Protein AF-A0A964T1A1-F1 (afdb_monomer)

Structure (mmCIF, N/CA/C/O backbone):
data_AF-A0A964T1A1-F1
#
_entry.id   AF-A0A964T1A1-F1
#
loop_
_atom_site.group_PDB
_atom_site.id
_atom_site.type_symbol
_atom_site.label_atom_id
_atom_site.label_alt_id
_atom_site.label_comp_id
_atom_site.label_asym_id
_atom_site.label_entity_id
_atom_site.label_seq_id
_atom_site.pdbx_PDB_ins_code
_atom_site.Cartn_x
_atom_site.Cartn_y
_atom_site.Cartn_z
_atom_site.occupancy
_atom_site.B_iso_or_equiv
_atom_site.auth_seq_id
_atom_site.auth_comp_id
_atom_site.auth_asym_id
_atom_site.auth_atom_id
_atom_site.pdbx_PDB_model_num
ATOM 1 N N . MET A 1 1 ? -6.908 6.337 11.617 1.00 63.19 1 MET A N 1
ATOM 2 C CA . MET A 1 1 ? -8.306 6.275 11.152 1.00 63.19 1 MET A CA 1
ATOM 3 C C . MET A 1 1 ? -8.702 4.812 11.112 1.00 63.19 1 MET A C 1
ATOM 5 O O . MET A 1 1 ? -7.811 3.983 10.950 1.00 63.19 1 MET A O 1
ATOM 9 N N . THR A 1 2 ? -9.977 4.487 11.283 1.00 68.56 2 THR A N 1
ATOM 10 C CA . THR A 1 2 ? -10.456 3.109 11.122 1.00 68.56 2 THR A CA 1
ATOM 11 C C . THR A 1 2 ? -11.029 2.992 9.719 1.00 68.56 2 THR A C 1
ATOM 13 O O . THR A 1 2 ? -11.913 3.766 9.366 1.00 68.56 2 THR A O 1
ATOM 16 N N . LEU A 1 3 ? -10.470 2.097 8.908 1.00 71.62 3 LEU A N 1
ATOM 17 C CA . LEU A 1 3 ? -10.992 1.796 7.576 1.00 71.62 3 LEU A CA 1
ATOM 18 C C . LEU A 1 3 ? -12.261 0.949 7.724 1.00 71.62 3 LEU A C 1
ATOM 20 O O . LEU A 1 3 ? -12.340 0.097 8.609 1.00 71.62 3 LEU A O 1
ATOM 24 N N . THR A 1 4 ? -13.249 1.159 6.863 1.00 82.00 4 THR A N 1
ATOM 25 C CA . THR A 1 4 ? -14.414 0.270 6.780 1.00 82.00 4 THR A CA 1
ATOM 26 C C . THR A 1 4 ? -14.018 -1.093 6.201 1.00 82.00 4 THR A C 1
ATOM 28 O O . THR A 1 4 ? -13.032 -1.206 5.475 1.00 82.00 4 THR A O 1
ATOM 31 N N . MET A 1 5 ? -14.820 -2.136 6.448 1.00 78.94 5 MET A N 1
ATOM 32 C CA . MET A 1 5 ? -14.614 -3.481 5.875 1.00 78.94 5 MET A CA 1
ATOM 33 C C . MET A 1 5 ? -14.338 -3.460 4.362 1.00 78.94 5 MET A C 1
ATOM 35 O O . MET A 1 5 ? -13.428 -4.138 3.893 1.00 78.94 5 MET A O 1
ATOM 39 N N . LYS A 1 6 ? -15.097 -2.659 3.603 1.00 82.81 6 LYS A N 1
ATOM 40 C CA . LYS A 1 6 ? -14.931 -2.536 2.147 1.00 82.81 6 LYS A CA 1
ATOM 41 C C . LYS A 1 6 ? -13.599 -1.893 1.769 1.00 82.81 6 LYS A C 1
ATOM 43 O O . LYS A 1 6 ? -12.949 -2.341 0.831 1.00 82.81 6 LYS A O 1
ATOM 48 N N . GLU A 1 7 ? -13.183 -0.859 2.494 1.00 83.62 7 GLU A N 1
ATOM 49 C CA . GLU A 1 7 ? -11.900 -0.200 2.246 1.00 83.62 7 GLU A CA 1
ATOM 50 C C . GLU A 1 7 ? -10.720 -1.105 2.607 1.00 83.62 7 GLU A C 1
ATOM 52 O O . GLU A 1 7 ? -9.701 -1.082 1.923 1.00 83.62 7 GLU A O 1
ATOM 57 N N . MET A 1 8 ? -10.855 -1.931 3.647 1.00 81.62 8 MET A N 1
ATOM 58 C CA . MET A 1 8 ? -9.826 -2.901 4.027 1.00 81.62 8 MET A CA 1
ATOM 59 C C . MET A 1 8 ? -9.666 -4.007 2.987 1.00 81.62 8 MET A C 1
ATOM 61 O O . MET A 1 8 ? -8.535 -4.356 2.652 1.00 81.62 8 MET A O 1
ATOM 65 N N . ASP A 1 9 ? -10.772 -4.526 2.452 1.00 85.50 9 ASP A N 1
ATOM 66 C CA . ASP A 1 9 ? -10.745 -5.524 1.380 1.00 85.50 9 ASP A CA 1
ATOM 67 C C . ASP A 1 9 ? -10.114 -4.951 0.102 1.00 85.50 9 ASP A C 1
ATOM 69 O O . ASP A 1 9 ? -9.156 -5.514 -0.435 1.00 85.50 9 ASP A O 1
ATOM 73 N N . ALA A 1 10 ? -10.536 -3.746 -0.298 1.00 86.31 10 ALA A N 1
ATOM 74 C CA . ALA A 1 10 ? -9.947 -3.031 -1.426 1.00 86.31 10 ALA A CA 1
ATOM 75 C C . ALA A 1 10 ? -8.447 -2.748 -1.226 1.00 86.31 10 ALA A C 1
ATOM 77 O O . ALA A 1 10 ? -7.666 -2.848 -2.174 1.00 86.31 10 ALA A O 1
ATOM 78 N N . LEU A 1 11 ? -8.021 -2.402 -0.006 1.00 86.00 11 LEU A N 1
ATOM 79 C CA . LEU A 1 11 ? -6.612 -2.184 0.323 1.00 86.00 11 LEU A CA 1
ATOM 80 C C . LEU A 1 11 ? -5.813 -3.491 0.249 1.00 86.00 11 LEU A C 1
ATOM 82 O O . LEU A 1 11 ? -4.708 -3.504 -0.289 1.00 86.00 11 LEU A O 1
ATOM 86 N N . ARG A 1 12 ? -6.370 -4.599 0.748 1.00 87.81 12 ARG A N 1
ATOM 87 C CA . ARG A 1 12 ? -5.738 -5.925 0.699 1.00 87.81 12 ARG A CA 1
ATOM 88 C C . ARG A 1 12 ? -5.569 -6.401 -0.746 1.00 87.81 12 ARG A C 1
ATOM 90 O O . ARG A 1 12 ? -4.486 -6.868 -1.086 1.00 87.81 12 ARG A O 1
ATOM 97 N N . ALA A 1 13 ? -6.572 -6.197 -1.601 1.00 89.62 13 ALA A N 1
ATOM 98 C CA . ALA A 1 13 ? -6.496 -6.499 -3.033 1.00 89.62 13 ALA A CA 1
ATOM 99 C C . ALA A 1 13 ? -5.432 -5.657 -3.768 1.00 89.62 13 ALA A C 1
ATOM 101 O O . ALA A 1 13 ? -4.662 -6.180 -4.578 1.00 89.62 13 ALA A O 1
ATOM 102 N N . GLN A 1 14 ? -5.332 -4.360 -3.449 1.00 89.31 14 GLN A N 1
ATOM 103 C CA . GLN A 1 14 ? -4.288 -3.481 -3.993 1.00 89.31 14 GLN A CA 1
ATOM 104 C C . GLN A 1 14 ? -2.884 -3.926 -3.568 1.00 89.31 14 GLN A C 1
ATOM 106 O O . GLN A 1 14 ? -1.977 -3.987 -4.399 1.00 89.31 14 GLN A O 1
ATOM 111 N N . ILE A 1 15 ? -2.714 -4.282 -2.291 1.00 91.50 15 ILE A N 1
ATOM 112 C CA . ILE A 1 15 ? -1.450 -4.809 -1.772 1.00 91.50 15 ILE A CA 1
ATOM 113 C C . ILE A 1 15 ? -1.070 -6.106 -2.496 1.00 91.50 15 ILE A C 1
ATOM 115 O O . ILE A 1 15 ? 0.079 -6.247 -2.901 1.00 91.50 15 ILE A O 1
ATOM 119 N N . ASP A 1 16 ? -2.012 -7.033 -2.685 1.00 91.06 16 ASP A N 1
ATOM 120 C CA . ASP A 1 16 ? -1.756 -8.312 -3.361 1.00 91.06 16 ASP A CA 1
ATOM 121 C C . ASP A 1 16 ? -1.268 -8.108 -4.804 1.00 91.06 16 ASP A C 1
ATOM 123 O O . ASP A 1 16 ? -0.234 -8.646 -5.204 1.00 91.06 16 ASP A O 1
ATOM 127 N N . THR A 1 17 ? -1.930 -7.203 -5.529 1.00 89.56 17 THR A N 1
ATOM 128 C CA . THR A 1 17 ? -1.536 -6.795 -6.885 1.00 89.56 17 THR A CA 1
ATOM 129 C C . THR A 1 17 ? -0.129 -6.191 -6.908 1.00 89.56 17 THR A C 1
ATOM 131 O O . THR A 1 17 ? 0.699 -6.553 -7.743 1.00 89.56 17 THR A O 1
ATOM 134 N N . ALA A 1 18 ? 0.183 -5.289 -5.973 1.00 89.31 18 ALA A N 1
ATOM 135 C CA . ALA A 1 18 ? 1.501 -4.664 -5.896 1.00 89.31 18 ALA A CA 1
ATOM 136 C C . ALA A 1 18 ? 2.606 -5.659 -5.492 1.00 89.31 18 ALA A C 1
ATOM 138 O O . ALA A 1 18 ? 3.742 -5.527 -5.934 1.00 89.31 18 ALA A O 1
ATOM 139 N N . LEU A 1 19 ? 2.303 -6.680 -4.684 1.00 89.69 19 LEU A N 1
ATOM 140 C CA . LEU A 1 19 ? 3.288 -7.683 -4.267 1.00 89.69 19 LEU A CA 1
ATOM 141 C C . LEU A 1 19 ? 3.797 -8.527 -5.440 1.00 89.69 19 LEU A C 1
ATOM 143 O O . LEU A 1 19 ? 4.999 -8.810 -5.499 1.00 89.69 19 LEU A O 1
ATOM 147 N N . VAL A 1 20 ? 2.912 -8.904 -6.366 1.00 87.38 20 VAL A N 1
ATOM 148 C CA . VAL A 1 20 ? 3.269 -9.690 -7.560 1.00 87.38 20 VAL A CA 1
ATOM 149 C C . VAL A 1 20 ? 3.847 -8.832 -8.685 1.00 87.38 20 VAL A C 1
ATOM 151 O O . VAL A 1 20 ? 4.443 -9.363 -9.621 1.00 87.38 20 VAL A O 1
ATOM 154 N N . HIS A 1 21 ? 3.724 -7.507 -8.589 1.00 83.00 21 HIS A N 1
ATOM 155 C CA . HIS A 1 21 ? 4.204 -6.606 -9.623 1.00 83.00 21 HIS A CA 1
ATOM 156 C C . HIS A 1 21 ? 5.748 -6.535 -9.648 1.00 83.00 21 HIS A C 1
ATOM 158 O O . HIS A 1 21 ? 6.381 -6.384 -8.595 1.00 83.00 21 HIS A O 1
ATOM 164 N N . PRO A 1 22 ? 6.393 -6.605 -10.831 1.00 79.62 22 PRO A N 1
ATOM 165 C CA . PRO A 1 22 ? 7.854 -6.545 -10.948 1.00 79.62 22 PRO A CA 1
ATOM 166 C C . PRO A 1 22 ? 8.433 -5.155 -10.645 1.00 79.62 22 PRO A C 1
ATOM 168 O O . PRO A 1 22 ? 9.574 -5.048 -10.209 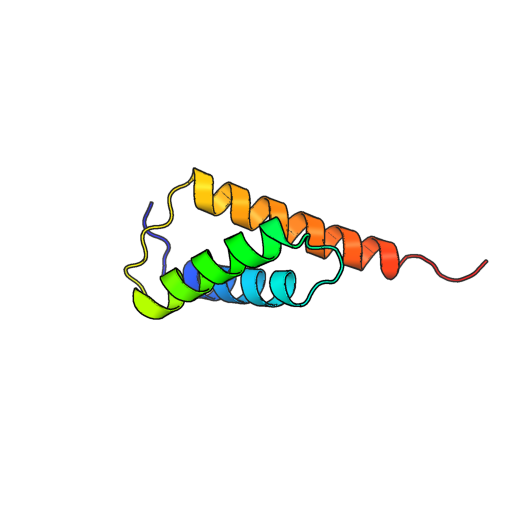1.00 79.62 22 PRO A O 1
ATOM 171 N N . GLY A 1 23 ? 7.642 -4.092 -10.823 1.00 79.38 23 GLY A N 1
ATOM 172 C CA . GLY A 1 23 ? 8.038 -2.706 -10.525 1.00 79.38 23 GLY A CA 1
ATOM 173 C C . GLY A 1 23 ? 8.110 -2.350 -9.032 1.00 79.38 23 GLY A C 1
ATOM 174 O O . GLY A 1 23 ? 8.437 -1.215 -8.693 1.00 79.38 23 GLY A O 1
ATOM 175 N N . THR A 1 24 ? 7.790 -3.284 -8.136 1.00 85.69 24 THR A N 1
ATOM 176 C CA . THR A 1 24 ? 7.822 -3.069 -6.685 1.00 85.69 24 THR A CA 1
ATOM 177 C C . THR A 1 24 ? 9.163 -3.522 -6.122 1.00 85.69 24 THR A C 1
ATOM 179 O O . THR A 1 24 ? 9.544 -4.686 -6.249 1.00 85.69 24 THR A O 1
ATOM 182 N N . THR A 1 25 ? 9.894 -2.609 -5.478 1.00 87.94 25 THR A N 1
ATOM 183 C CA . THR A 1 25 ? 11.231 -2.910 -4.943 1.00 87.94 25 THR A CA 1
ATOM 184 C C . THR A 1 25 ? 11.173 -3.903 -3.777 1.00 87.94 25 THR A C 1
ATOM 186 O O . THR A 1 25 ? 10.145 -4.049 -3.114 1.00 87.94 25 THR A O 1
ATOM 189 N N . GLY A 1 26 ? 12.293 -4.567 -3.465 1.00 87.94 26 GLY A N 1
ATOM 190 C CA . GLY A 1 26 ? 12.355 -5.542 -2.365 1.00 87.94 26 GLY A CA 1
ATOM 191 C C . GLY A 1 26 ? 11.916 -4.973 -1.007 1.00 87.94 26 GLY A C 1
ATOM 192 O O . GLY A 1 26 ? 11.152 -5.617 -0.287 1.00 87.94 26 GLY A O 1
ATOM 193 N N . PHE A 1 27 ? 12.317 -3.737 -0.691 1.00 89.75 27 PHE A N 1
ATOM 194 C CA . PHE A 1 27 ? 11.902 -3.040 0.533 1.00 89.75 27 PHE A CA 1
ATOM 195 C C . PHE A 1 27 ? 10.403 -2.723 0.552 1.00 89.75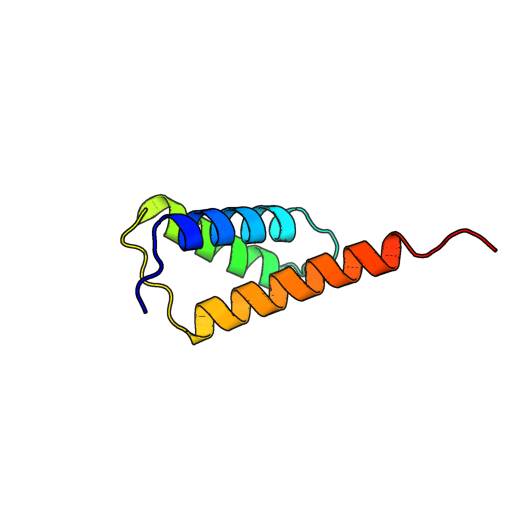 27 PHE A C 1
ATOM 197 O O . PHE A 1 27 ? 9.743 -2.872 1.581 1.00 89.75 27 PHE A O 1
ATOM 204 N N . GLU A 1 28 ? 9.844 -2.297 -0.581 1.00 90.56 28 GLU A N 1
ATOM 205 C CA . GLU A 1 28 ? 8.409 -2.033 -0.709 1.00 90.56 28 GLU A CA 1
ATOM 206 C C . GLU A 1 28 ? 7.600 -3.322 -0.596 1.00 90.56 28 GLU A C 1
ATOM 208 O O . GLU A 1 28 ? 6.594 -3.345 0.109 1.00 90.56 28 GLU A O 1
ATOM 213 N N . ARG A 1 29 ? 8.075 -4.415 -1.200 1.00 91.00 29 ARG A N 1
ATOM 214 C CA . ARG A 1 29 ? 7.457 -5.738 -1.094 1.00 91.00 29 ARG A CA 1
ATOM 215 C C . ARG A 1 29 ? 7.443 -6.232 0.353 1.00 91.00 29 ARG A C 1
ATOM 217 O O . ARG A 1 29 ? 6.402 -6.686 0.817 1.00 91.00 29 ARG A O 1
ATOM 224 N N . GLN A 1 30 ? 8.544 -6.089 1.096 1.00 92.38 30 GLN A N 1
ATOM 225 C CA . GLN A 1 30 ? 8.578 -6.426 2.527 1.00 92.38 30 GLN A CA 1
ATOM 226 C C . GLN A 1 30 ? 7.613 -5.567 3.351 1.00 92.38 30 GLN A C 1
ATOM 228 O O . GLN A 1 30 ? 6.879 -6.094 4.188 1.00 92.38 30 GLN A O 1
ATOM 233 N N . PHE A 1 31 ? 7.577 -4.255 3.100 1.00 91.06 31 PHE A N 1
ATOM 234 C CA . PHE A 1 31 ? 6.644 -3.355 3.775 1.00 91.06 31 PHE A CA 1
ATOM 235 C C . PHE A 1 31 ? 5.187 -3.761 3.514 1.00 91.06 31 PHE A C 1
ATOM 237 O O . PHE A 1 31 ? 4.419 -3.935 4.460 1.00 91.06 31 PHE A O 1
ATOM 244 N N . LEU A 1 32 ? 4.823 -3.963 2.246 1.00 91.75 32 LEU A N 1
ATOM 245 C CA . LEU A 1 32 ? 3.490 -4.381 1.821 1.00 91.75 32 LEU A CA 1
ATOM 246 C C . LEU A 1 32 ? 3.099 -5.748 2.396 1.00 91.75 32 LEU A C 1
ATOM 248 O O . LEU A 1 32 ? 1.988 -5.892 2.897 1.00 91.75 32 LEU A O 1
ATOM 252 N N . ALA A 1 33 ? 4.010 -6.724 2.399 1.00 91.19 33 ALA A N 1
ATOM 253 C CA . ALA A 1 33 ? 3.767 -8.044 2.977 1.00 91.19 33 ALA A CA 1
ATOM 254 C C . ALA A 1 33 ? 3.488 -7.956 4.486 1.00 91.19 33 ALA A C 1
ATOM 256 O O . ALA A 1 33 ? 2.556 -8.591 4.980 1.00 91.19 33 ALA A O 1
ATOM 257 N N . GLY A 1 34 ? 4.228 -7.107 5.207 1.00 90.56 34 GLY A N 1
ATOM 258 C CA . GLY A 1 34 ? 3.971 -6.830 6.620 1.00 90.56 34 GLY A CA 1
ATOM 259 C C . GLY A 1 34 ? 2.613 -6.162 6.860 1.00 90.56 34 GLY A C 1
ATOM 260 O O . GLY A 1 34 ? 1.905 -6.527 7.797 1.00 90.56 34 GLY A O 1
ATOM 261 N N . GLN A 1 35 ? 2.207 -5.221 5.998 1.00 88.94 35 GLN A N 1
ATOM 262 C CA . GLN A 1 35 ? 0.874 -4.611 6.085 1.00 88.94 35 GLN A CA 1
ATOM 263 C C . GLN A 1 35 ? -0.236 -5.619 5.765 1.00 88.94 35 GLN A C 1
ATOM 265 O O . GLN A 1 35 ? -1.230 -5.659 6.485 1.00 88.94 35 GLN A O 1
ATOM 270 N N . LYS A 1 36 ? -0.049 -6.480 4.756 1.00 88.50 36 LYS A N 1
ATOM 271 C CA . LYS A 1 36 ? -0.991 -7.556 4.419 1.00 88.50 36 LYS A CA 1
ATOM 272 C C . LYS A 1 36 ? -1.184 -8.509 5.594 1.00 88.50 36 LYS A C 1
ATOM 274 O O . LYS A 1 36 ? -2.317 -8.751 5.983 1.00 88.50 36 LYS A O 1
ATOM 279 N N . ALA A 1 37 ? -0.093 -8.993 6.189 1.00 88.56 37 ALA A N 1
ATOM 280 C 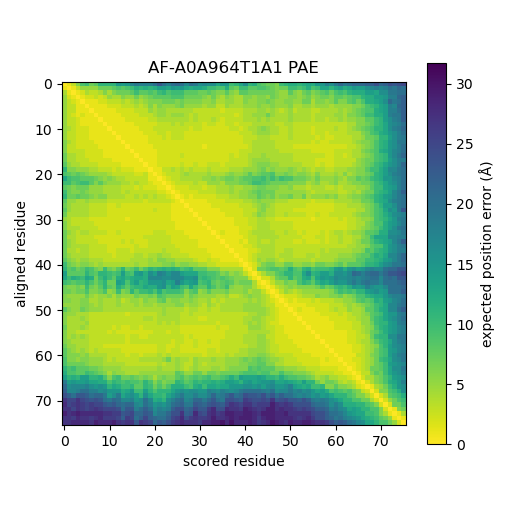CA . ALA A 1 37 ? -0.150 -9.887 7.345 1.00 88.56 37 ALA A CA 1
ATOM 281 C C . ALA A 1 37 ? -0.884 -9.240 8.530 1.00 88.56 37 ALA A C 1
ATOM 283 O O . ALA A 1 37 ? -1.683 -9.887 9.200 1.00 88.56 37 ALA A O 1
ATOM 284 N N . ARG A 1 38 ? -0.667 -7.940 8.754 1.00 85.19 38 ARG A N 1
ATOM 285 C CA . ARG A 1 38 ? -1.359 -7.181 9.801 1.00 85.19 38 ARG A CA 1
ATOM 286 C C . ARG A 1 38 ? -2.857 -7.019 9.510 1.00 85.19 38 ARG A C 1
ATOM 288 O O . ARG A 1 38 ? -3.659 -7.132 10.431 1.00 85.19 38 ARG A O 1
ATOM 295 N N . LEU A 1 39 ? -3.238 -6.784 8.254 1.00 84.75 39 LEU A N 1
ATOM 296 C CA . LEU A 1 39 ? -4.644 -6.758 7.828 1.00 84.75 39 LEU A CA 1
ATOM 297 C C . LEU A 1 39 ? -5.304 -8.138 7.989 1.00 84.75 39 LEU A C 1
ATOM 299 O O . LEU A 1 39 ? -6.439 -8.210 8.444 1.00 84.75 39 LEU A O 1
ATOM 303 N N . ASP A 1 40 ? -4.584 -9.220 7.679 1.00 84.19 40 ASP A N 1
ATOM 304 C CA . ASP A 1 40 ? -5.037 -10.604 7.874 1.00 84.19 40 ASP A CA 1
ATOM 305 C C . ASP A 1 40 ? -5.293 -10.929 9.347 1.00 84.19 40 ASP A C 1
ATOM 307 O O . ASP A 1 40 ? -6.356 -11.427 9.704 1.00 84.19 40 ASP A O 1
ATOM 311 N N . GLN A 1 41 ? -4.324 -10.619 10.213 1.00 83.00 41 GLN A N 1
ATOM 312 C CA . GLN A 1 41 ? -4.394 -10.981 11.627 1.00 83.00 41 GLN A CA 1
ATOM 313 C C . GLN A 1 41 ? -5.426 -10.173 12.406 1.00 83.00 41 GLN A C 1
ATOM 315 O O . GLN A 1 41 ? -6.072 -10.704 13.306 1.00 83.00 41 GLN A O 1
ATOM 320 N N . HIS A 1 42 ? -5.567 -8.886 12.094 1.00 75.88 42 HIS A N 1
ATOM 321 C CA . HIS A 1 42 ? -6.470 -8.005 12.829 1.00 75.88 42 HIS A CA 1
ATOM 322 C C . HIS A 1 42 ? -7.850 -7.877 12.175 1.00 75.88 42 HIS A C 1
ATOM 324 O O . HIS A 1 42 ? -8.732 -7.240 12.758 1.00 75.88 42 HIS A O 1
ATOM 330 N N . GLY A 1 43 ? -8.052 -8.468 10.992 1.00 70.06 43 GLY A N 1
ATOM 331 C CA . GLY A 1 43 ? -9.308 -8.402 10.254 1.00 70.06 43 GLY A CA 1
ATOM 332 C C . GLY A 1 43 ? -9.812 -6.964 10.153 1.00 70.06 43 GLY A C 1
ATOM 333 O O . GLY A 1 43 ? -9.086 -6.064 9.742 1.00 70.06 43 GLY A O 1
ATOM 334 N N . THR A 1 44 ? -11.042 -6.728 10.602 1.00 61.84 44 THR A N 1
ATOM 335 C CA . THR A 1 44 ? -11.723 -5.424 10.533 1.00 61.84 44 THR A CA 1
ATOM 336 C C . THR A 1 44 ? -11.290 -4.414 11.590 1.00 61.84 44 THR A C 1
ATOM 338 O O . THR A 1 44 ? -11.710 -3.261 11.555 1.00 61.84 44 THR A O 1
ATOM 341 N N . HIS A 1 45 ? -10.442 -4.830 12.531 1.00 64.94 45 HIS A N 1
ATOM 342 C CA . HIS A 1 45 ? -9.931 -3.989 13.612 1.00 64.94 45 HIS A CA 1
ATOM 343 C C . HIS A 1 45 ? -8.515 -3.471 13.326 1.00 64.94 45 HIS A C 1
ATOM 345 O O . HIS A 1 45 ? -7.916 -2.810 14.178 1.00 64.94 45 HIS A O 1
ATOM 351 N N . ALA A 1 46 ? -7.944 -3.755 12.149 1.00 68.94 46 ALA A N 1
ATOM 352 C CA . ALA A 1 46 ? -6.612 -3.265 11.824 1.00 68.94 46 ALA A CA 1
ATOM 353 C C . ALA A 1 46 ? -6.624 -1.733 11.702 1.00 68.94 46 ALA A C 1
ATOM 355 O O . ALA A 1 46 ? -7.129 -1.147 10.743 1.00 68.94 46 ALA A O 1
ATOM 356 N N . MET A 1 47 ? -6.021 -1.072 12.686 1.00 73.94 47 MET A N 1
ATOM 357 C CA . MET A 1 47 ? -5.771 0.358 12.615 1.00 73.94 47 MET A CA 1
ATOM 358 C C . MET A 1 47 ? -4.639 0.634 11.629 1.00 73.94 47 MET A C 1
ATOM 360 O O . MET A 1 47 ? -3.474 0.335 11.903 1.00 73.94 47 MET A O 1
ATOM 364 N N . VAL A 1 48 ? -4.986 1.257 10.506 1.00 77.81 48 VAL A N 1
ATOM 365 C CA . VAL A 1 48 ? -4.025 1.816 9.555 1.00 77.81 48 VAL A CA 1
ATOM 366 C C . VAL A 1 48 ? -3.930 3.317 9.814 1.00 77.81 48 VAL A C 1
ATOM 368 O O . VAL A 1 48 ? -4.922 4.055 9.807 1.00 77.81 48 VAL A O 1
ATOM 371 N N . THR A 1 49 ? -2.723 3.796 10.099 1.00 83.44 49 THR A N 1
ATOM 372 C CA . THR A 1 49 ? -2.505 5.239 10.246 1.00 83.44 49 THR A CA 1
ATOM 373 C C . THR A 1 49 ? -2.623 5.931 8.882 1.00 83.44 49 THR A C 1
ATOM 375 O O . THR A 1 49 ? -2.297 5.320 7.862 1.00 83.44 49 THR A O 1
ATOM 378 N N . PRO A 1 50 ? -3.036 7.210 8.820 1.00 82.06 50 PRO A N 1
ATOM 379 C CA . PRO A 1 50 ? -3.119 7.939 7.551 1.00 82.06 50 PRO A CA 1
ATOM 380 C C . PRO A 1 50 ? -1.803 7.919 6.758 1.00 82.06 50 PRO A C 1
ATOM 382 O O . PRO A 1 50 ? -1.818 7.722 5.547 1.00 82.06 50 PRO A O 1
ATOM 385 N N . GLY A 1 51 ? -0.658 8.024 7.446 1.00 84.62 51 GLY A N 1
ATOM 386 C CA . GLY A 1 51 ? 0.664 7.936 6.819 1.00 84.62 51 GLY A CA 1
ATOM 387 C C . GLY A 1 51 ? 0.978 6.551 6.242 1.00 84.62 51 GLY A C 1
ATOM 388 O O . GLY A 1 51 ? 1.542 6.451 5.154 1.00 84.62 51 GLY A O 1
ATOM 389 N N . GLN A 1 52 ? 0.571 5.473 6.921 1.00 86.44 52 GLN A N 1
ATOM 390 C CA . GLN A 1 52 ? 0.700 4.114 6.382 1.00 86.44 52 GLN A CA 1
ATOM 391 C C . GLN A 1 52 ? -0.188 3.917 5.156 1.00 86.44 52 GLN A C 1
ATOM 393 O O . GLN A 1 52 ? 0.292 3.399 4.152 1.00 86.44 52 GLN A O 1
ATOM 398 N N . ASN A 1 53 ? -1.442 4.375 5.209 1.00 85.88 53 ASN A N 1
ATOM 399 C CA . ASN A 1 53 ? -2.360 4.274 4.080 1.00 85.88 53 ASN A CA 1
ATOM 400 C C . ASN A 1 53 ? -1.827 5.035 2.858 1.00 85.88 53 ASN A C 1
ATOM 402 O O . ASN A 1 53 ? -1.742 4.469 1.773 1.00 85.88 53 ASN A O 1
ATOM 406 N N . ALA A 1 54 ? -1.374 6.278 3.049 1.00 88.44 54 ALA A N 1
ATOM 407 C CA . ALA A 1 54 ? -0.774 7.084 1.986 1.00 88.44 54 ALA A CA 1
ATOM 408 C C . ALA A 1 54 ? 0.457 6.403 1.368 1.00 88.44 54 ALA A C 1
ATOM 410 O O . ALA A 1 54 ? 0.622 6.401 0.149 1.00 88.44 54 ALA A O 1
ATOM 411 N N . ARG A 1 55 ? 1.301 5.766 2.191 1.00 90.06 55 ARG A N 1
ATOM 412 C CA . ARG A 1 55 ? 2.466 5.020 1.702 1.00 90.06 55 ARG A CA 1
ATOM 413 C C . ARG A 1 55 ? 2.069 3.779 0.904 1.00 90.06 55 ARG A C 1
ATOM 415 O O . ARG A 1 55 ? 2.650 3.547 -0.150 1.00 90.06 55 ARG A O 1
ATOM 422 N N . ILE A 1 56 ? 1.097 2.996 1.379 1.00 89.19 56 ILE A N 1
ATOM 423 C CA . ILE A 1 56 ? 0.588 1.823 0.648 1.00 89.19 56 ILE A CA 1
ATOM 424 C C . ILE A 1 56 ? 0.026 2.265 -0.707 1.00 89.19 56 ILE A C 1
ATOM 426 O O . ILE A 1 56 ? 0.417 1.714 -1.733 1.00 89.19 5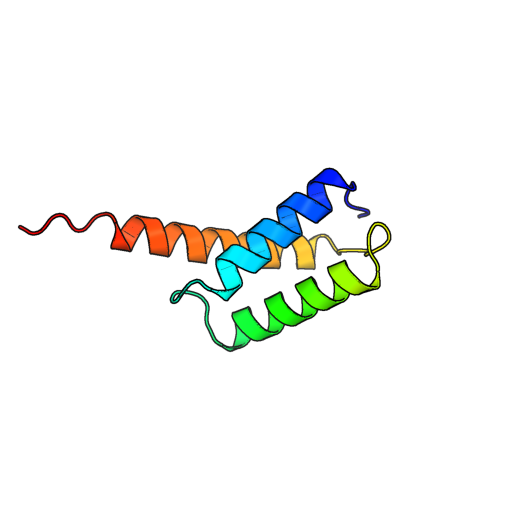6 ILE A O 1
ATOM 430 N N . GLN A 1 57 ? -0.812 3.304 -0.714 1.00 89.75 57 GLN A N 1
ATOM 431 C CA . GLN A 1 57 ? -1.391 3.894 -1.923 1.00 89.75 57 GLN A CA 1
ATOM 432 C C . GLN A 1 57 ? -0.313 4.354 -2.909 1.00 89.75 57 GLN A C 1
ATOM 434 O O . GLN A 1 57 ? -0.372 4.009 -4.085 1.00 89.75 57 GLN A O 1
ATOM 439 N N . ALA A 1 58 ? 0.721 5.057 -2.438 1.00 89.94 58 ALA A N 1
ATOM 440 C CA . ALA A 1 58 ? 1.814 5.514 -3.293 1.00 89.94 58 ALA A CA 1
ATOM 441 C C . ALA A 1 58 ? 2.583 4.355 -3.952 1.00 89.94 58 ALA A C 1
ATOM 443 O O . ALA A 1 58 ? 2.969 4.464 -5.115 1.00 89.94 58 ALA A O 1
ATOM 444 N N . ILE A 1 59 ? 2.799 3.247 -3.232 1.00 89.81 59 ILE A N 1
ATOM 445 C CA . ILE A 1 59 ? 3.458 2.056 -3.787 1.00 89.81 59 ILE A CA 1
ATOM 446 C C . ILE A 1 59 ? 2.542 1.373 -4.811 1.00 89.81 59 ILE A C 1
ATOM 448 O O . ILE A 1 59 ? 2.992 1.051 -5.909 1.00 89.81 59 ILE A O 1
ATOM 452 N N . CYS A 1 60 ? 1.259 1.190 -4.482 1.00 87.69 60 CYS A N 1
ATOM 453 C CA . CYS A 1 60 ? 0.288 0.547 -5.371 1.00 87.69 60 CYS A CA 1
ATOM 454 C C . CYS A 1 60 ? 0.086 1.348 -6.665 1.00 87.69 60 CYS A C 1
ATOM 456 O O . CYS A 1 60 ? 0.119 0.776 -7.752 1.00 87.69 60 CYS A O 1
ATOM 458 N N . LEU A 1 61 ? -0.036 2.675 -6.565 1.00 86.81 61 LEU A N 1
ATOM 459 C CA . LEU A 1 61 ? -0.153 3.569 -7.717 1.00 86.81 61 LEU A CA 1
ATOM 460 C C . LEU A 1 61 ? 1.081 3.484 -8.620 1.00 86.81 61 LEU A C 1
ATOM 462 O O . LEU A 1 61 ? 0.953 3.447 -9.840 1.00 86.81 61 LEU A O 1
ATOM 466 N N . ARG A 1 62 ? 2.283 3.419 -8.035 1.00 84.88 62 ARG A N 1
ATOM 467 C CA . ARG A 1 62 ? 3.528 3.315 -8.805 1.00 84.88 62 ARG A CA 1
ATOM 468 C C . ARG A 1 62 ? 3.661 1.960 -9.498 1.00 84.88 62 ARG A C 1
ATOM 470 O O . ARG A 1 62 ? 4.073 1.914 -10.653 1.00 84.88 62 ARG A O 1
ATOM 477 N N . ALA A 1 63 ? 3.270 0.878 -8.823 1.00 82.81 63 ALA A N 1
ATOM 478 C CA . ALA A 1 63 ? 3.201 -0.451 -9.423 1.00 82.81 63 ALA A CA 1
ATOM 479 C C . ALA A 1 63 ? 2.234 -0.463 -10.621 1.00 82.81 63 ALA A C 1
ATOM 481 O O . ALA A 1 63 ? 2.612 -0.899 -11.705 1.00 82.81 63 ALA A O 1
ATOM 482 N N . ALA A 1 64 ? 1.038 0.116 -10.465 1.00 78.81 64 ALA A N 1
ATOM 483 C CA . ALA A 1 64 ? 0.052 0.236 -11.540 1.00 78.81 64 ALA A CA 1
ATOM 484 C C . ALA A 1 64 ? 0.529 1.126 -12.704 1.00 78.81 64 ALA A C 1
ATOM 486 O O . ALA A 1 64 ? 0.350 0.770 -13.867 1.00 78.81 64 ALA A O 1
ATOM 487 N N . ALA A 1 65 ? 1.185 2.256 -12.418 1.00 76.81 65 ALA A N 1
ATOM 488 C CA . ALA A 1 65 ? 1.759 3.125 -13.447 1.00 76.81 65 ALA A CA 1
ATOM 489 C C . ALA A 1 65 ? 2.826 2.392 -14.274 1.00 76.81 65 ALA A C 1
ATOM 491 O O . ALA A 1 65 ? 2.869 2.532 -15.494 1.00 76.81 65 ALA A O 1
ATOM 492 N N . HIS A 1 66 ? 3.643 1.560 -13.623 1.00 67.44 66 HIS A N 1
ATOM 493 C CA . HIS A 1 66 ? 4.660 0.770 -14.308 1.00 67.44 66 HIS A CA 1
ATOM 494 C C . HIS A 1 66 ? 4.041 -0.311 -15.218 1.00 67.44 66 HIS A C 1
ATOM 496 O O . HIS A 1 66 ? 4.532 -0.528 -16.328 1.00 67.44 66 HIS A O 1
ATOM 502 N N . ALA A 1 67 ? 2.915 -0.912 -14.808 1.00 62.06 67 ALA A N 1
ATOM 503 C CA . ALA A 1 67 ? 2.125 -1.813 -15.655 1.00 62.06 67 ALA A CA 1
ATOM 504 C C . ALA A 1 67 ? 1.614 -1.108 -16.925 1.00 62.06 67 ALA A C 1
ATOM 506 O O . ALA A 1 67 ? 1.757 -1.631 -18.030 1.00 62.06 67 ALA A O 1
ATOM 507 N N . GLY A 1 68 ? 1.079 0.110 -16.777 1.00 60.22 68 GLY A N 1
ATOM 508 C CA . GLY A 1 68 ? 0.592 0.920 -17.899 1.00 60.22 68 GLY A CA 1
ATOM 509 C C . GLY A 1 68 ? 1.700 1.321 -18.878 1.00 60.22 68 GLY A C 1
ATOM 510 O O . GLY A 1 68 ? 1.487 1.314 -20.090 1.00 60.22 68 GLY A O 1
ATOM 511 N N . THR A 1 69 ? 2.909 1.600 -18.378 1.00 57.31 69 THR A N 1
ATOM 512 C CA . THR A 1 69 ? 4.065 1.906 -19.238 1.00 57.31 69 THR A CA 1
ATOM 513 C C . THR A 1 69 ? 4.612 0.684 -19.977 1.00 57.31 69 THR A C 1
ATOM 515 O O . THR A 1 69 ? 5.049 0.828 -21.111 1.00 57.31 69 THR A O 1
ATOM 518 N N . MET A 1 70 ? 4.543 -0.523 -19.399 1.00 53.28 70 MET A N 1
ATOM 519 C CA . MET A 1 70 ? 4.942 -1.760 -20.095 1.00 53.28 70 MET A CA 1
ATOM 520 C C . MET A 1 70 ? 3.911 -2.221 -21.136 1.00 53.28 70 MET A C 1
ATOM 522 O O . MET A 1 70 ? 4.276 -2.879 -22.106 1.00 53.28 70 MET A O 1
ATOM 526 N N . GLN A 1 71 ? 2.637 -1.853 -20.970 1.00 49.47 71 GLN A N 1
ATOM 527 C CA . GLN A 1 71 ? 1.580 -2.129 -21.949 1.00 49.47 71 GLN A CA 1
ATOM 528 C C . GLN A 1 71 ? 1.548 -1.106 -23.105 1.00 49.47 71 GLN A C 1
ATOM 530 O O . GLN A 1 71 ? 0.927 -1.362 -24.134 1.00 49.47 71 GLN A O 1
ATOM 535 N N . SER A 1 72 ? 2.259 0.020 -22.966 1.00 46.09 72 SER A N 1
ATOM 536 C CA . SER A 1 72 ? 2.326 1.111 -23.951 1.00 46.09 72 SER A CA 1
ATOM 537 C C . SER A 1 72 ? 3.616 1.110 -24.783 1.00 46.09 72 SER A C 1
ATOM 539 O O . SER A 1 72 ? 4.069 2.168 -25.206 1.00 46.09 72 SER A O 1
ATOM 541 N N . SER A 1 73 ? 4.195 -0.063 -25.050 1.00 42.22 73 SER A N 1
ATOM 542 C CA . SER A 1 73 ? 5.129 -0.241 -26.170 1.00 42.22 73 SER A CA 1
ATOM 543 C C . SER A 1 73 ? 4.494 -1.159 -27.218 1.00 42.22 73 SER A C 1
ATOM 545 O O . SER A 1 73 ? 4.830 -2.343 -27.273 1.00 42.22 73 SER A O 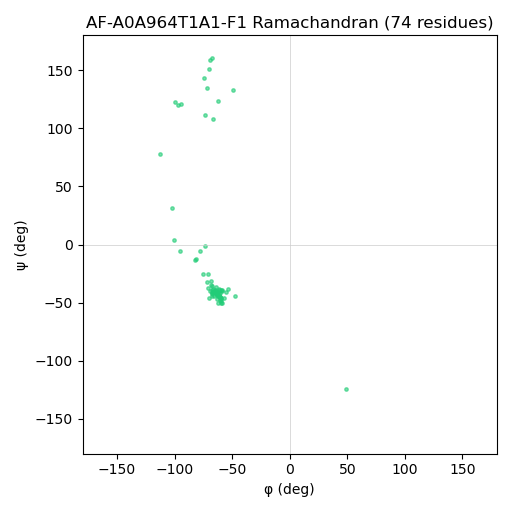1
ATOM 547 N N . PRO A 1 74 ? 3.564 -0.664 -28.061 1.00 45.00 74 PRO A N 1
ATOM 548 C CA . PRO A 1 74 ? 3.403 -1.263 -29.374 1.00 45.00 74 PRO A CA 1
ATOM 549 C C . PR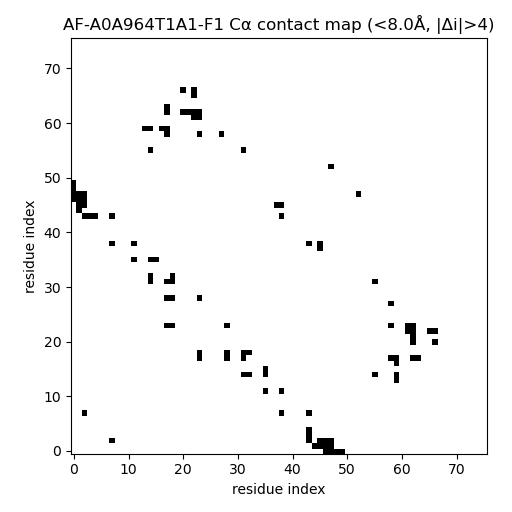O A 1 74 ? 4.736 -1.060 -30.098 1.00 45.00 74 PRO A C 1
ATOM 551 O O . PRO A 1 74 ? 5.240 0.060 -30.162 1.00 45.00 74 PRO A O 1
ATOM 554 N N . GLY A 1 75 ? 5.344 -2.150 -30.563 1.00 48.50 75 GLY A N 1
ATOM 555 C CA . GLY A 1 75 ? 6.567 -2.076 -31.351 1.00 48.50 75 GLY A CA 1
ATOM 556 C C . GLY A 1 75 ? 6.427 -1.054 -32.478 1.00 48.50 75 GLY A C 1
ATOM 557 O O . GLY A 1 75 ? 5.414 -1.037 -33.181 1.00 48.50 75 GLY A O 1
ATOM 558 N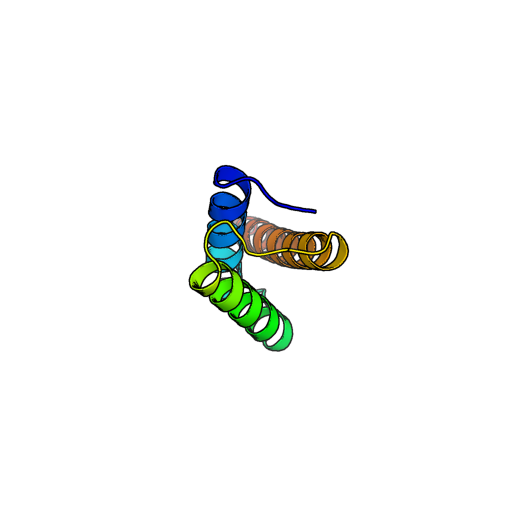 N . HIS A 1 76 ? 7.440 -0.208 -32.623 1.00 36.38 76 HIS A N 1
ATOM 559 C CA . HIS A 1 76 ? 7.698 0.541 -33.841 1.00 36.38 76 HIS A CA 1
ATOM 560 C C . HIS A 1 76 ? 9.20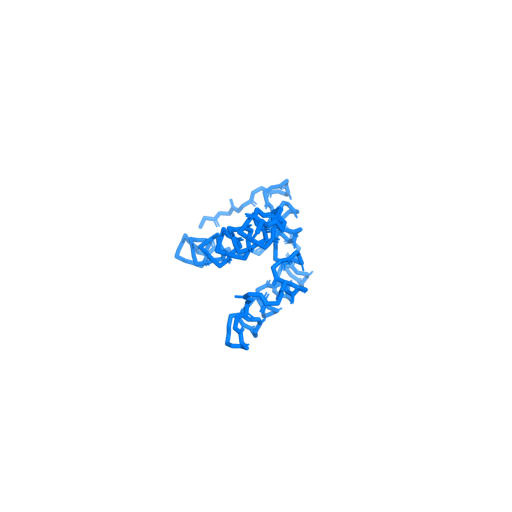4 0.575 -34.074 1.00 36.38 76 HIS A C 1
ATOM 562 O O . HIS A 1 76 ? 9.936 0.793 -33.080 1.00 36.38 76 HIS A O 1
#

Secondary structure (DSSP, 8-state):
-BPPHHHHHHHHHHHHHHHH-TTS-HHHHHHHHHHHHHHHHHGGG-B--HHHHHHHHHHHHHHHHHHHHHHT----

Sequence (76 aa):
MTLTMKEMDALRAQIDTALVHPGTTGFERQFLAGQKARLDQHGTHAMVTPGQNARIQAICLRAAAHAGTMQSSPGH

Mean predicted aligned error: 7.13 Å

Radius of gyration: 13.69 Å; Cα contacts (8 Å, |Δi|>4): 55; chains: 1; bounding box: 27×19×48 Å

Nearest PDB structures (foldseek):
  2qzg-assembly1_A  TM=5.416E-01  e=5.223E+00  Methanococcus maripaludis S2
  3b1w-assembly2_B  TM=4.209E-01  e=9.105E+00  Streptococcus thermophilus LMG 18311

Solvent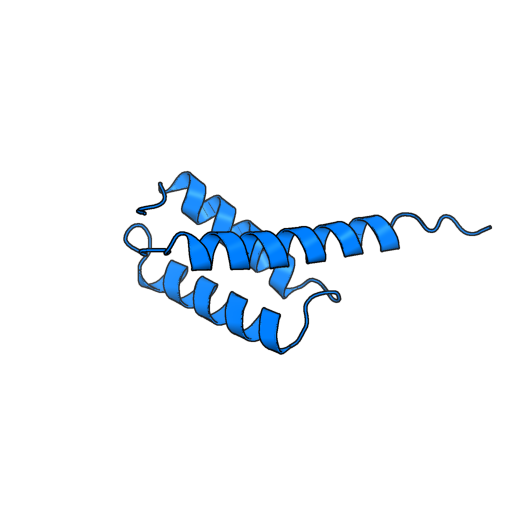-accessible surface area (backbone atoms only — not comparable to full-atom values): 4317 Å² total; per-residue (Å²): 90,79,57,51,68,69,54,48,51,54,49,48,54,44,44,53,55,30,59,75,33,85,74,44,50,74,68,55,38,53,52,44,51,53,50,47,53,46,41,65,75,42,50,78,71,41,72,48,47,67,70,56,50,54,51,52,49,53,51,31,52,50,26,51,51,48,52,56,58,68,71,66,64,75,90,126

Organism: NCBI:txid2555902

Foldseek 3Di:
DQDALVRLVVLLVLLVLLLPQPQQDPVRNVLSVVVNVQCVVCPRNRDDDPVNSVSSVVSSVRSVVVVVVVVPCPDD

pLDDT: mean 79.33, std 13.68, range [36.38, 92.38]